Protein AF-A0A961IVS8-F1 (afdb_monomer_lite)

pLDDT: mean 95.51, std 7.59, range [42.88, 98.81]

Sequence (168 aa):
MPKTAAEDFNTRLFEMRLDRSRADLFGMLQRLYGHRSDYEKFTENLIRTLRGSWNDRPDTLKWRDMERDLEPDWFQRPDMNGYVFYIDRFAGTLDKVPDKLDYLEELGITYVHFMPCLKPRPGDSDGGYSVMDYTEVNPALGTMADLEAATQACHERGISVCIDLVLN

Secondary structure (DSSP, 8-state):
-PPPHHHHHHHHHHHHHHHHHHHHHHHHHHHHHTTSTTHHHHHHHHHHHHHHHHHHS-HHHHHHHHHHHH-TTGGGSTT--EEEE-HHHHTSSGGGSGGGHHHHHHTT--EEEEPP-EEEPSS--TTTTSEEEEEEE-TTT--HHHHHHHHHHHHHTTPEEEE-----

Structure (mmCIF, N/CA/C/O backbone):
data_AF-A0A961IVS8-F1
#
_entry.id   AF-A0A961IVS8-F1
#
loop_
_atom_site.group_PDB
_atom_site.id
_atom_site.type_symbol
_atom_site.label_atom_id
_atom_site.label_alt_id
_atom_site.label_comp_id
_atom_site.label_asym_id
_atom_site.label_entity_id
_atom_site.label_seq_id
_atom_site.pdbx_PDB_ins_code
_atom_site.Cartn_x
_atom_site.Cartn_y
_atom_site.Cartn_z
_atom_site.occupancy
_atom_site.B_iso_or_equiv
_atom_site.auth_seq_id
_atom_site.auth_comp_id
_atom_site.auth_asym_id
_atom_site.auth_atom_id
_atom_site.pdbx_PDB_model_num
ATOM 1 N N . MET A 1 1 ? 32.472 -11.258 2.350 1.00 42.88 1 MET A N 1
ATOM 2 C CA . MET A 1 1 ? 31.874 -11.889 3.547 1.00 42.88 1 MET A CA 1
ATOM 3 C C . MET A 1 1 ? 30.981 -13.028 3.072 1.00 42.88 1 MET A C 1
ATOM 5 O O . MET A 1 1 ? 30.355 -12.840 2.032 1.00 42.88 1 MET A O 1
ATOM 9 N N . PRO A 1 2 ? 30.971 -14.203 3.721 1.00 51.69 2 PRO A N 1
ATOM 10 C CA . PRO A 1 2 ? 30.034 -15.269 3.364 1.00 51.69 2 PRO A CA 1
ATOM 11 C C . PRO A 1 2 ? 28.598 -14.790 3.624 1.00 51.69 2 PRO A C 1
ATOM 13 O O . PRO A 1 2 ? 28.334 -14.238 4.690 1.00 51.69 2 PRO A O 1
ATOM 16 N N . LYS A 1 3 ? 27.700 -14.957 2.644 1.00 56.12 3 LYS A N 1
ATOM 17 C CA . LYS A 1 3 ? 26.266 -14.684 2.825 1.00 56.12 3 LYS A CA 1
ATOM 18 C C . LYS A 1 3 ? 25.706 -15.620 3.894 1.00 56.12 3 LYS A C 1
ATOM 20 O O . LYS A 1 3 ? 26.093 -16.788 3.956 1.00 56.12 3 LYS A O 1
ATOM 25 N N . THR A 1 4 ? 24.808 -15.115 4.727 1.00 72.50 4 THR A N 1
ATOM 26 C CA . THR A 1 4 ? 24.096 -15.945 5.705 1.00 72.50 4 THR A CA 1
ATOM 27 C C . THR A 1 4 ? 23.142 -16.911 4.988 1.00 72.50 4 THR A C 1
ATOM 29 O O . THR A 1 4 ? 22.681 -16.639 3.879 1.00 72.50 4 THR A O 1
ATOM 32 N N . ALA A 1 5 ? 22.808 -18.046 5.611 1.00 72.19 5 ALA A N 1
ATOM 33 C CA . ALA A 1 5 ? 21.880 -19.022 5.022 1.00 72.19 5 ALA A CA 1
ATOM 34 C C . ALA A 1 5 ? 20.481 -18.428 4.735 1.00 72.19 5 ALA A C 1
ATOM 36 O O . ALA A 1 5 ? 19.822 -18.821 3.775 1.00 72.19 5 ALA A O 1
ATOM 37 N N . ALA A 1 6 ? 20.047 -17.447 5.535 1.00 69.06 6 ALA A N 1
ATOM 38 C CA . ALA A 1 6 ? 18.787 -16.731 5.331 1.00 69.06 6 ALA A CA 1
ATOM 39 C C . ALA A 1 6 ? 18.834 -15.785 4.114 1.00 69.06 6 ALA A C 1
ATOM 41 O O . ALA A 1 6 ? 17.886 -15.742 3.329 1.00 69.06 6 ALA A O 1
ATOM 42 N N . GLU A 1 7 ? 19.945 -15.067 3.907 1.00 71.00 7 GLU A N 1
ATOM 43 C CA . GLU A 1 7 ? 20.152 -14.236 2.709 1.00 71.00 7 GLU A CA 1
ATOM 44 C C . GLU A 1 7 ? 20.176 -15.077 1.427 1.00 71.00 7 GLU A C 1
ATOM 46 O O . GLU A 1 7 ? 19.679 -14.641 0.384 1.00 71.00 7 GLU A O 1
ATOM 51 N N . ASP A 1 8 ? 20.730 -16.289 1.500 1.00 84.50 8 ASP A N 1
ATOM 52 C CA . ASP A 1 8 ? 20.752 -17.229 0.379 1.00 84.50 8 ASP A CA 1
ATOM 53 C C . ASP A 1 8 ? 19.340 -17.723 0.025 1.00 84.50 8 ASP A C 1
ATOM 55 O O . ASP A 1 8 ? 18.936 -17.669 -1.139 1.00 84.50 8 ASP A O 1
ATOM 59 N N . PHE A 1 9 ? 18.533 -18.088 1.030 1.00 88.88 9 PHE A N 1
ATOM 60 C CA . PHE A 1 9 ? 17.134 -18.475 0.825 1.00 88.88 9 PHE A CA 1
ATOM 61 C C . PHE A 1 9 ? 16.298 -17.347 0.205 1.00 88.88 9 PHE A C 1
ATOM 63 O O . PHE A 1 9 ? 15.638 -17.563 -0.811 1.00 88.88 9 PHE A O 1
ATOM 70 N N . ASN A 1 10 ? 16.358 -16.134 0.767 1.00 91.06 10 ASN A N 1
ATOM 71 C CA . ASN A 1 10 ? 15.597 -14.986 0.263 1.00 91.06 10 ASN A CA 1
A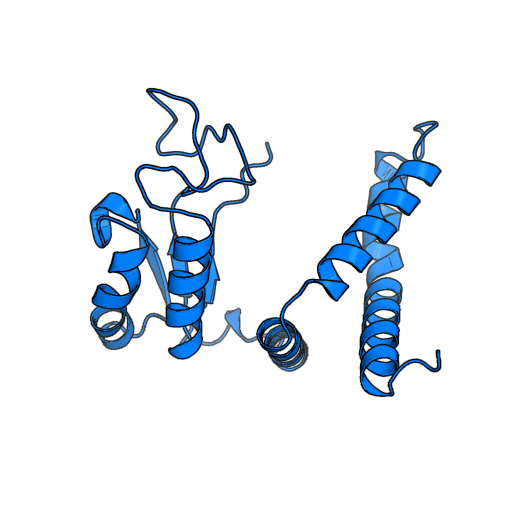TOM 72 C C . ASN A 1 10 ? 15.991 -14.605 -1.169 1.00 91.06 10 ASN A C 1
ATOM 74 O O . ASN A 1 10 ? 15.122 -14.273 -1.978 1.00 91.06 10 ASN A O 1
ATOM 78 N N . THR A 1 11 ? 17.286 -14.678 -1.497 1.00 94.56 11 THR A N 1
ATOM 79 C CA . THR A 1 11 ? 17.764 -14.463 -2.871 1.00 94.56 11 THR A CA 1
ATOM 80 C C . THR A 1 11 ? 17.194 -15.529 -3.803 1.00 94.56 11 THR A C 1
ATOM 82 O O . THR A 1 11 ? 16.654 -15.206 -4.859 1.00 94.56 11 THR A O 1
ATOM 85 N N . ARG A 1 12 ? 17.281 -16.803 -3.410 1.00 95.81 12 ARG A N 1
ATOM 86 C CA . ARG A 1 12 ? 16.798 -17.925 -4.216 1.00 95.81 12 ARG A CA 1
ATOM 87 C C . ARG A 1 12 ? 15.288 -17.869 -4.445 1.00 95.81 12 ARG A C 1
ATOM 89 O O . ARG A 1 12 ? 14.846 -18.125 -5.561 1.00 95.81 12 ARG A O 1
ATOM 96 N N . LEU A 1 13 ? 14.507 -17.506 -3.427 1.00 95.62 13 LEU A N 1
ATOM 97 C CA . LEU A 1 13 ? 13.054 -17.369 -3.538 1.00 95.62 13 LEU A CA 1
ATOM 98 C C . LEU A 1 13 ? 12.664 -16.277 -4.545 1.00 95.62 13 LEU A C 1
ATOM 100 O O . LEU A 1 13 ? 11.770 -16.496 -5.364 1.00 95.62 13 LEU A O 1
ATOM 104 N N . PHE A 1 14 ? 13.363 -15.136 -4.536 1.00 97.12 14 PHE A N 1
ATOM 105 C CA . PHE A 1 14 ? 13.158 -14.083 -5.534 1.00 97.12 14 PHE A CA 1
ATOM 106 C C . PHE A 1 14 ? 13.403 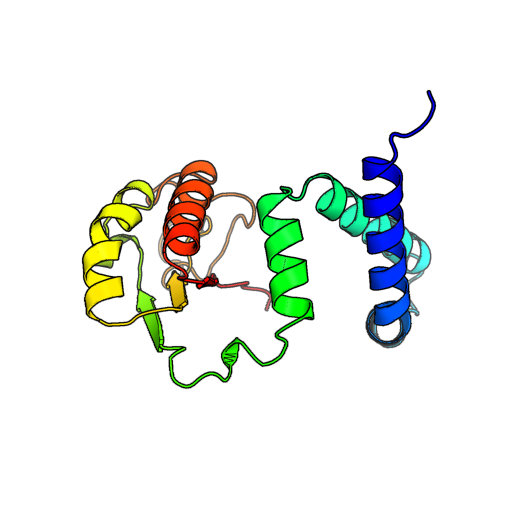-14.589 -6.958 1.00 97.12 14 PHE A C 1
ATOM 108 O O . PHE A 1 14 ? 12.548 -14.396 -7.819 1.00 97.12 14 PHE A O 1
ATOM 115 N N . GLU A 1 15 ? 14.532 -15.263 -7.206 1.00 97.50 15 GLU A N 1
ATOM 116 C CA . GLU A 1 15 ? 14.844 -15.784 -8.546 1.00 97.50 15 GLU A CA 1
ATOM 117 C C . GLU A 1 15 ? 13.803 -16.807 -9.009 1.00 97.50 15 GLU A C 1
ATOM 119 O O . GLU A 1 15 ? 13.329 -16.735 -10.138 1.00 97.50 15 GLU A O 1
ATOM 124 N N . MET A 1 16 ? 13.370 -17.709 -8.120 1.00 97.19 16 MET A N 1
ATOM 125 C CA . MET A 1 16 ? 12.324 -18.688 -8.432 1.00 97.19 16 MET A CA 1
ATOM 126 C C . MET A 1 16 ? 11.003 -18.015 -8.835 1.00 97.19 16 MET A C 1
ATOM 128 O O . MET A 1 16 ? 10.376 -18.428 -9.813 1.00 97.19 16 MET A O 1
ATOM 132 N N . ARG A 1 17 ? 10.583 -16.967 -8.111 1.00 97.06 17 ARG A N 1
ATOM 133 C CA . ARG A 1 17 ? 9.372 -16.194 -8.438 1.00 97.06 17 ARG A CA 1
ATOM 134 C C . ARG A 1 17 ? 9.533 -15.412 -9.744 1.00 97.06 17 ARG A C 1
ATOM 136 O O . ARG A 1 17 ? 8.619 -15.413 -10.568 1.00 97.06 17 ARG A O 1
ATOM 143 N N . LEU A 1 18 ? 10.690 -14.785 -9.965 1.00 97.31 18 LEU A N 1
ATOM 144 C CA . LEU A 1 18 ? 10.982 -14.054 -11.198 1.00 97.31 18 LEU A CA 1
ATOM 145 C C . LEU A 1 18 ? 10.942 -14.982 -12.415 1.00 97.31 18 LEU A C 1
ATOM 147 O O . LEU A 1 18 ? 10.315 -14.644 -13.416 1.00 97.31 18 LEU A O 1
ATOM 151 N N . ASP A 1 19 ? 11.563 -16.156 -12.324 1.00 97.38 19 ASP A N 1
ATOM 152 C CA . ASP A 1 19 ? 11.582 -17.128 -13.414 1.00 97.38 19 ASP A CA 1
ATOM 153 C C . ASP A 1 19 ? 10.190 -17.695 -13.702 1.00 97.38 19 ASP A C 1
ATOM 155 O O . ASP A 1 19 ? 9.806 -17.797 -14.870 1.00 97.38 19 ASP A O 1
ATOM 159 N N . ARG A 1 20 ? 9.387 -17.971 -12.664 1.00 96.69 20 ARG A N 1
ATOM 160 C CA . ARG A 1 20 ? 7.992 -18.416 -12.817 1.00 96.69 20 ARG A CA 1
ATOM 161 C C . ARG A 1 20 ? 7.122 -17.408 -13.575 1.00 96.69 20 ARG A C 1
ATOM 163 O O . ARG A 1 20 ? 6.250 -17.835 -14.334 1.00 96.69 20 ARG A O 1
ATOM 170 N N . SER A 1 21 ? 7.346 -16.113 -13.365 1.00 96.38 21 SER A N 1
ATOM 171 C CA . SER A 1 21 ? 6.539 -15.020 -13.935 1.00 96.38 21 SER A CA 1
ATOM 172 C C . SER A 1 21 ? 7.159 -14.384 -15.185 1.00 96.38 21 SER A C 1
ATOM 174 O O . SER A 1 21 ? 6.581 -13.472 -15.777 1.00 96.38 21 SER A O 1
ATOM 176 N N . ARG A 1 22 ? 8.345 -14.844 -15.607 1.00 95.81 22 ARG A N 1
ATOM 177 C CA . ARG A 1 22 ? 9.151 -14.216 -16.665 1.00 95.81 22 ARG A CA 1
ATOM 178 C C . ARG A 1 22 ? 8.414 -14.125 -17.997 1.00 95.81 22 ARG A C 1
ATOM 180 O O . ARG A 1 22 ? 8.448 -13.075 -18.635 1.00 95.81 22 ARG A O 1
ATOM 187 N N . ALA A 1 23 ? 7.784 -15.222 -18.417 1.00 95.00 23 ALA A N 1
ATOM 188 C CA . ALA A 1 23 ? 7.089 -15.297 -19.700 1.00 95.00 23 ALA A CA 1
ATOM 189 C C . ALA A 1 23 ? 5.907 -14.320 -19.759 1.00 95.00 23 ALA A C 1
ATOM 191 O O . ALA A 1 23 ? 5.739 -13.629 -20.763 1.00 95.00 23 ALA A O 1
ATOM 192 N N . ASP A 1 24 ? 5.155 -14.211 -18.663 1.00 96.12 24 ASP A N 1
ATOM 193 C CA . ASP A 1 24 ? 4.007 -13.314 -18.567 1.00 96.12 24 ASP A CA 1
ATOM 194 C C . ASP A 1 24 ? 4.470 -11.851 -18.559 1.00 96.12 24 ASP A C 1
ATOM 196 O O . ASP A 1 24 ? 4.057 -11.057 -19.406 1.00 96.12 24 ASP A O 1
ATOM 200 N N . LEU A 1 25 ? 5.402 -11.502 -17.666 1.00 96.25 25 LEU A N 1
ATOM 201 C CA . LEU A 1 25 ? 5.874 -10.127 -17.508 1.00 96.25 25 LEU A CA 1
ATOM 202 C C . LEU A 1 25 ? 6.596 -9.614 -18.763 1.00 96.25 25 LEU A C 1
ATOM 204 O O . LEU A 1 25 ? 6.193 -8.615 -19.361 1.00 96.25 25 LEU A O 1
ATOM 208 N N 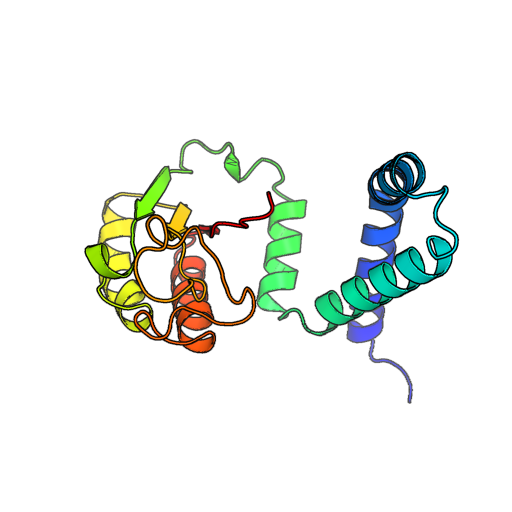. PHE A 1 26 ? 7.669 -10.286 -19.186 1.00 96.94 26 PHE A N 1
ATOM 209 C CA . PHE A 1 26 ? 8.500 -9.787 -20.284 1.00 96.94 26 PHE A CA 1
ATOM 210 C C . PHE A 1 26 ? 7.896 -10.068 -21.656 1.00 96.94 26 PHE A C 1
ATOM 212 O O . PHE A 1 26 ? 8.161 -9.309 -22.584 1.00 96.94 26 PHE A O 1
ATOM 219 N N . GLY A 1 27 ? 7.048 -11.091 -21.800 1.00 96.94 27 GLY A N 1
ATOM 220 C CA . GLY A 1 27 ? 6.314 -11.324 -23.043 1.00 96.94 27 GLY A CA 1
ATOM 221 C C . GLY A 1 27 ? 5.379 -10.159 -23.376 1.00 96.94 27 GLY A C 1
ATOM 222 O O . GLY A 1 27 ? 5.381 -9.661 -24.506 1.00 96.94 27 GLY A O 1
ATOM 223 N N . MET A 1 28 ? 4.630 -9.666 -22.383 1.00 96.56 28 MET A N 1
ATOM 224 C CA . MET A 1 28 ? 3.750 -8.504 -22.550 1.00 96.56 28 MET A CA 1
ATOM 225 C C . MET A 1 28 ? 4.540 -7.211 -22.786 1.00 96.56 28 MET A C 1
ATOM 227 O O . MET A 1 28 ? 4.232 -6.463 -23.718 1.00 96.56 28 MET A O 1
ATOM 231 N N . LEU A 1 29 ? 5.596 -6.968 -22.001 1.00 97.75 29 LEU A N 1
ATOM 232 C CA . LEU A 1 29 ? 6.441 -5.780 -22.159 1.00 97.75 29 LEU A CA 1
ATOM 233 C C . LEU A 1 29 ? 7.149 -5.747 -23.518 1.00 97.75 29 LEU A C 1
ATOM 235 O O . LEU A 1 29 ? 7.163 -4.700 -24.160 1.00 97.75 29 LEU A O 1
ATOM 239 N N . GLN A 1 30 ? 7.666 -6.880 -24.000 1.00 97.75 30 GLN A N 1
ATOM 240 C CA . GLN A 1 30 ? 8.305 -6.978 -25.314 1.00 97.75 30 GLN A CA 1
ATOM 241 C C . GLN A 1 30 ? 7.316 -6.632 -26.425 1.00 97.75 30 GLN A C 1
ATOM 243 O O . GLN A 1 30 ? 7.653 -5.895 -27.351 1.00 97.75 30 GLN A O 1
ATOM 248 N N . ARG A 1 31 ? 6.085 -7.145 -26.336 1.00 97.69 31 ARG A N 1
ATOM 249 C CA . ARG A 1 31 ? 5.045 -6.885 -27.335 1.00 97.69 31 ARG A CA 1
ATOM 250 C C . ARG A 1 31 ? 4.690 -5.401 -27.429 1.00 97.69 31 ARG A C 1
ATOM 252 O O . ARG A 1 31 ? 4.472 -4.907 -28.531 1.00 97.69 31 ARG A O 1
ATOM 259 N N . LEU A 1 32 ? 4.614 -4.707 -26.296 1.00 97.75 32 LEU A N 1
ATOM 260 C CA . LEU A 1 32 ? 4.234 -3.293 -26.246 1.00 97.75 32 LEU A CA 1
ATOM 261 C C . LEU A 1 32 ? 5.411 -2.358 -26.541 1.00 97.75 32 LEU A C 1
ATOM 263 O O . LEU A 1 32 ? 5.263 -1.387 -27.278 1.00 97.75 32 LEU A O 1
ATOM 267 N N . TYR A 1 33 ? 6.585 -2.655 -25.989 1.00 98.00 33 TYR A N 1
ATOM 268 C CA . TYR A 1 33 ? 7.695 -1.708 -25.880 1.00 98.00 33 TYR A CA 1
ATOM 269 C C . TYR A 1 33 ? 9.006 -2.198 -26.489 1.00 98.00 33 TYR A C 1
ATOM 271 O O . TYR A 1 33 ? 9.965 -1.435 -26.527 1.00 98.00 33 TYR A O 1
ATOM 279 N N . GLY A 1 34 ? 9.062 -3.424 -27.009 1.00 97.31 34 GLY A N 1
ATOM 280 C CA . GLY A 1 34 ? 10.293 -4.023 -27.535 1.00 97.31 34 GLY A CA 1
ATOM 281 C C . GLY A 1 34 ? 10.902 -3.302 -28.740 1.00 97.31 34 GLY A C 1
ATOM 282 O O . GLY A 1 34 ? 12.051 -3.545 -29.084 1.00 97.31 34 GLY A O 1
ATOM 283 N N . HIS A 1 35 ? 10.147 -2.407 -29.380 1.00 97.75 35 HIS A N 1
ATOM 284 C CA . HIS A 1 35 ? 10.634 -1.550 -30.462 1.00 97.75 35 HIS A CA 1
ATOM 285 C C . HIS A 1 35 ? 11.419 -0.326 -29.957 1.00 97.75 35 HIS A C 1
ATOM 287 O O . HIS A 1 35 ? 12.055 0.362 -30.755 1.00 97.75 35 HIS A O 1
ATOM 293 N N . ARG A 1 36 ? 11.351 -0.009 -28.657 1.00 98.00 36 ARG A N 1
ATOM 294 C CA . ARG A 1 36 ? 12.071 1.125 -28.078 1.00 98.00 36 ARG A CA 1
ATOM 295 C C . ARG A 1 36 ? 13.562 0.818 -27.997 1.00 98.00 36 ARG A C 1
ATOM 297 O O . ARG A 1 36 ? 13.961 -0.251 -27.547 1.00 98.00 36 ARG A O 1
ATOM 304 N N . SER A 1 37 ? 14.389 1.799 -28.345 1.00 97.88 37 SER A N 1
ATOM 305 C CA . SER A 1 37 ? 15.851 1.678 -28.280 1.00 97.88 37 SER A CA 1
ATOM 306 C C . SER A 1 37 ? 16.394 1.496 -26.859 1.00 97.88 37 SER A C 1
ATOM 308 O O . SER A 1 37 ? 17.500 0.997 -26.691 1.00 97.88 37 SER A O 1
ATOM 310 N N . ASP A 1 38 ? 15.632 1.886 -25.835 1.00 97.88 38 ASP A N 1
ATOM 311 C CA . ASP A 1 38 ? 15.997 1.755 -24.425 1.00 97.88 38 ASP A CA 1
ATOM 312 C C . ASP A 1 38 ? 15.367 0.535 -23.736 1.00 97.88 38 ASP A C 1
ATOM 314 O O . ASP A 1 38 ? 15.496 0.399 -22.519 1.00 97.88 38 ASP A O 1
ATOM 318 N N . TYR A 1 39 ? 14.699 -0.354 -24.483 1.00 98.12 39 TYR A N 1
ATOM 319 C CA . TYR A 1 39 ? 13.950 -1.477 -23.916 1.00 98.12 39 TYR A CA 1
ATOM 320 C C . TYR A 1 39 ? 14.814 -2.395 -23.038 1.00 98.12 39 TYR A C 1
ATOM 322 O O . TYR A 1 39 ? 14.420 -2.717 -21.918 1.00 98.12 39 TYR A O 1
ATOM 330 N N . GLU A 1 40 ? 16.019 -2.757 -23.486 1.00 97.56 40 GLU A N 1
ATOM 331 C CA . GLU A 1 40 ? 16.937 -3.594 -22.698 1.00 97.56 40 GLU A CA 1
ATOM 332 C C . GLU A 1 40 ? 17.266 -2.934 -21.351 1.00 97.56 40 GLU A C 1
ATOM 334 O O . GLU A 1 40 ? 17.011 -3.505 -20.289 1.00 97.56 40 GLU A O 1
ATOM 339 N N . LYS A 1 41 ? 17.699 -1.668 -21.378 1.00 98.25 41 LYS A N 1
ATOM 340 C CA . LYS A 1 41 ? 17.994 -0.885 -20.168 1.00 98.25 41 LYS A CA 1
ATOM 341 C C . LYS A 1 41 ? 16.770 -0.732 -19.260 1.00 98.25 41 LYS A C 1
ATOM 343 O O . LYS A 1 41 ? 16.898 -0.754 -18.035 1.00 98.25 41 LYS A O 1
ATOM 348 N N . PHE A 1 42 ? 15.579 -0.573 -19.836 1.00 98.00 42 PHE A N 1
ATOM 349 C CA . PHE A 1 42 ? 14.324 -0.542 -19.089 1.00 98.00 42 PHE A CA 1
ATOM 350 C C . PHE A 1 42 ? 14.086 -1.862 -18.343 1.00 98.00 42 PHE A C 1
ATOM 352 O O . PHE A 1 42 ? 13.812 -1.829 -17.143 1.00 98.00 42 PHE A O 1
ATOM 359 N N . THR A 1 43 ? 14.260 -3.014 -19.000 1.00 97.75 43 THR A N 1
ATOM 360 C CA . THR A 1 43 ? 14.097 -4.325 -18.347 1.00 97.75 43 THR A CA 1
ATOM 361 C C . THR A 1 43 ? 15.125 -4.567 -17.240 1.00 97.75 43 THR A C 1
ATOM 363 O O . THR A 1 43 ? 14.768 -5.068 -16.174 1.00 97.75 43 THR A O 1
ATOM 366 N N . GLU A 1 44 ? 16.376 -4.139 -17.431 1.00 97.88 44 GLU A N 1
ATOM 367 C CA . GLU A 1 44 ? 17.414 -4.208 -16.397 1.00 97.88 44 GLU A CA 1
ATOM 368 C C . GLU A 1 44 ? 17.060 -3.358 -15.173 1.00 97.88 44 GLU A C 1
ATOM 370 O O . GLU A 1 44 ? 17.183 -3.811 -14.032 1.00 97.88 44 GLU A O 1
ATOM 375 N N . ASN A 1 45 ? 16.599 -2.125 -15.402 1.00 98.31 45 ASN A N 1
ATOM 376 C CA . ASN A 1 45 ? 16.167 -1.234 -14.331 1.00 98.31 45 ASN A CA 1
ATOM 377 C C . ASN A 1 45 ? 14.952 -1.801 -13.594 1.00 98.31 45 ASN A C 1
ATOM 379 O O . ASN A 1 45 ? 14.926 -1.757 -12.368 1.00 98.31 45 ASN A O 1
ATOM 383 N N . LEU A 1 46 ? 13.990 -2.385 -14.314 1.00 98.12 46 LEU A N 1
ATOM 384 C CA . LEU A 1 46 ? 12.829 -3.034 -13.712 1.00 98.12 46 LEU A CA 1
ATOM 385 C C . LEU A 1 46 ? 13.253 -4.181 -12.785 1.00 98.12 46 LEU A C 1
ATOM 387 O O . LEU A 1 46 ? 12.838 -4.213 -11.630 1.00 98.12 46 LEU A O 1
ATOM 391 N N . ILE A 1 47 ? 14.129 -5.081 -13.244 1.00 97.88 47 ILE A N 1
ATOM 392 C CA . ILE A 1 47 ? 14.640 -6.186 -12.413 1.00 97.88 47 ILE A CA 1
ATOM 393 C C . ILE A 1 47 ? 15.388 -5.646 -11.189 1.00 97.88 47 ILE A C 1
ATOM 395 O O . ILE A 1 47 ? 15.224 -6.174 -10.087 1.00 97.88 47 ILE A O 1
ATOM 399 N N . ARG A 1 48 ? 16.193 -4.588 -11.359 1.00 98.31 48 ARG A N 1
ATOM 400 C CA . ARG A 1 48 ? 16.904 -3.939 -10.249 1.00 98.31 48 ARG A CA 1
ATOM 401 C C . ARG A 1 48 ? 15.929 -3.386 -9.209 1.00 98.31 48 ARG A C 1
ATOM 403 O O . ARG A 1 48 ? 16.127 -3.640 -8.025 1.00 98.31 48 ARG A O 1
ATOM 410 N N . THR A 1 49 ? 14.879 -2.691 -9.642 1.00 98.19 49 THR A N 1
ATOM 411 C CA . THR A 1 49 ? 13.844 -2.137 -8.757 1.00 98.19 49 THR A CA 1
ATOM 412 C C . THR A 1 49 ? 13.068 -3.238 -8.038 1.00 98.19 49 THR A C 1
ATOM 414 O O . THR A 1 49 ? 12.916 -3.167 -6.822 1.00 98.19 49 THR A O 1
ATOM 417 N N . LEU A 1 50 ? 12.644 -4.293 -8.746 1.00 97.88 50 LEU A N 1
ATOM 418 C CA . LEU A 1 50 ? 11.948 -5.437 -8.142 1.00 97.88 50 LEU A CA 1
ATOM 419 C C . LEU A 1 50 ? 12.805 -6.120 -7.070 1.00 97.88 50 LEU A C 1
ATOM 421 O O . LEU A 1 50 ? 12.313 -6.444 -5.992 1.00 97.88 50 LEU A O 1
ATOM 425 N N . ARG A 1 51 ? 14.102 -6.305 -7.343 1.00 97.31 51 ARG A N 1
ATOM 426 C CA . ARG A 1 51 ? 15.040 -6.910 -6.390 1.00 97.31 51 ARG A CA 1
ATOM 427 C C . ARG A 1 51 ? 15.286 -6.016 -5.177 1.00 97.31 51 ARG A C 1
ATOM 429 O O . ARG A 1 51 ? 15.321 -6.525 -4.064 1.00 97.31 51 ARG A O 1
ATOM 436 N N . GLY A 1 52 ? 15.444 -4.707 -5.388 1.00 97.00 52 GLY A N 1
ATOM 437 C CA . GLY A 1 52 ? 15.550 -3.730 -4.302 1.00 97.00 52 GLY A CA 1
ATOM 438 C C . GLY A 1 52 ? 14.322 -3.777 -3.395 1.00 97.00 52 GLY A C 1
ATOM 439 O O . GLY A 1 52 ? 14.450 -4.034 -2.206 1.00 97.00 52 GLY A O 1
ATOM 440 N N . SER A 1 53 ? 13.127 -3.687 -3.986 1.00 97.31 53 SER A N 1
ATOM 441 C CA . SER A 1 53 ? 11.861 -3.758 -3.250 1.00 97.31 53 SER A CA 1
ATOM 442 C C . SER A 1 53 ? 11.683 -5.077 -2.485 1.00 97.31 53 SER A C 1
ATOM 444 O O . SER A 1 53 ? 11.215 -5.064 -1.351 1.00 97.31 53 SER A O 1
ATOM 446 N N . TRP A 1 54 ? 12.097 -6.217 -3.051 1.00 97.38 54 TRP A N 1
ATOM 447 C CA . TRP A 1 54 ? 12.075 -7.501 -2.339 1.00 97.38 54 TRP A CA 1
ATOM 448 C C . TRP A 1 54 ? 13.032 -7.541 -1.140 1.00 97.38 54 TRP A C 1
ATOM 450 O O . TRP A 1 54 ? 12.690 -8.092 -0.092 1.00 97.38 54 TRP A O 1
ATOM 460 N N . ASN A 1 55 ? 14.227 -6.966 -1.283 1.00 95.50 55 ASN A N 1
ATOM 461 C CA . ASN A 1 55 ? 15.196 -6.903 -0.192 1.00 95.50 55 ASN A CA 1
ATOM 462 C C . ASN A 1 55 ? 14.673 -6.035 0.958 1.00 95.50 55 ASN A C 1
ATOM 464 O O . ASN A 1 55 ? 14.757 -6.464 2.107 1.00 95.50 55 ASN A O 1
ATOM 468 N N . ASP A 1 56 ? 14.071 -4.890 0.632 1.00 95.88 56 ASP A N 1
ATOM 469 C CA . ASP A 1 56 ? 13.531 -3.934 1.605 1.00 95.88 56 ASP A CA 1
ATOM 470 C C . ASP A 1 56 ? 12.199 -4.397 2.223 1.00 95.88 56 ASP A C 1
ATOM 472 O O . ASP A 1 56 ? 11.779 -3.886 3.260 1.00 95.88 56 ASP A O 1
ATOM 476 N N . ARG A 1 57 ? 11.522 -5.384 1.615 1.00 97.19 57 ARG A N 1
ATOM 477 C CA . ARG A 1 57 ? 10.244 -5.912 2.109 1.00 97.19 57 ARG A CA 1
ATOM 478 C C . ARG A 1 57 ? 10.415 -6.548 3.503 1.00 97.19 57 ARG A C 1
ATOM 480 O O . ARG A 1 57 ? 11.201 -7.495 3.631 1.00 97.19 57 ARG A O 1
ATOM 487 N N . PRO A 1 58 ? 9.638 -6.113 4.516 1.00 95.81 58 PRO A N 1
ATOM 488 C CA . PRO A 1 58 ? 9.662 -6.699 5.855 1.00 95.81 58 PRO A CA 1
ATOM 489 C C . PRO A 1 58 ? 9.363 -8.201 5.862 1.00 95.81 58 PRO A C 1
ATOM 491 O O . PRO A 1 58 ? 8.521 -8.678 5.097 1.00 95.81 58 PRO A O 1
ATOM 494 N N . ASP A 1 59 ? 9.999 -8.940 6.773 1.00 94.94 59 ASP A N 1
ATOM 495 C CA . ASP A 1 59 ? 9.830 -10.395 6.885 1.00 94.94 59 ASP A CA 1
ATOM 496 C C . ASP A 1 59 ? 8.377 -10.801 7.170 1.00 94.94 59 ASP A C 1
ATOM 498 O O . ASP A 1 59 ? 7.904 -11.797 6.631 1.00 94.94 59 ASP A O 1
ATOM 502 N N . THR A 1 60 ? 7.632 -10.003 7.941 1.00 95.19 60 THR A N 1
ATOM 503 C CA . THR A 1 60 ? 6.195 -10.223 8.193 1.00 95.19 60 THR A CA 1
ATOM 504 C C . THR A 1 60 ? 5.381 -10.242 6.899 1.00 95.19 60 THR A C 1
ATOM 506 O O . THR A 1 60 ? 4.499 -11.081 6.723 1.00 95.19 60 THR A O 1
ATOM 509 N N . LEU A 1 61 ? 5.709 -9.366 5.947 1.00 96.88 61 LEU A N 1
ATOM 510 C CA . LEU A 1 61 ? 5.045 -9.326 4.649 1.00 96.88 61 LEU A CA 1
ATOM 511 C C . LEU A 1 61 ? 5.538 -10.432 3.709 1.00 96.88 61 LEU A C 1
ATOM 513 O O . LEU A 1 61 ? 4.745 -10.934 2.918 1.00 96.88 61 LEU A O 1
ATOM 517 N N . LYS A 1 62 ? 6.804 -10.859 3.814 1.00 96.50 62 LYS A N 1
ATOM 518 C CA . LYS A 1 62 ? 7.307 -12.041 3.088 1.00 96.50 62 LYS A CA 1
ATOM 519 C C . LYS A 1 62 ? 6.607 -13.323 3.546 1.00 96.50 62 LYS A C 1
ATOM 521 O O . LYS A 1 62 ? 6.257 -14.148 2.706 1.00 96.50 62 LYS A O 1
ATOM 526 N N . TRP A 1 63 ? 6.353 -13.472 4.847 1.00 95.19 63 TRP A N 1
ATOM 527 C CA . TRP A 1 63 ? 5.557 -14.581 5.383 1.00 95.19 63 TRP A CA 1
ATOM 528 C C . TRP A 1 63 ? 4.126 -14.554 4.865 1.00 95.19 63 TRP A C 1
ATOM 530 O O . TRP A 1 63 ? 3.643 -15.567 4.365 1.00 95.19 63 TRP A O 1
ATOM 540 N N . ARG A 1 64 ? 3.487 -13.383 4.872 1.00 96.44 64 ARG A N 1
ATOM 541 C CA . ARG A 1 64 ? 2.154 -13.228 4.287 1.00 96.44 64 ARG A CA 1
ATOM 542 C C . ARG A 1 64 ? 2.127 -13.565 2.792 1.00 96.44 64 ARG A C 1
ATOM 544 O O . ARG A 1 64 ? 1.158 -14.158 2.330 1.00 96.44 64 ARG A O 1
ATOM 551 N N . ASP A 1 65 ? 3.180 -13.250 2.032 1.00 97.19 65 ASP A N 1
ATOM 552 C CA . ASP A 1 65 ? 3.275 -13.691 0.632 1.00 97.19 65 ASP A CA 1
ATOM 553 C C . ASP A 1 65 ? 3.239 -15.224 0.529 1.00 97.19 65 ASP A C 1
ATOM 555 O O . ASP A 1 65 ? 2.566 -15.763 -0.342 1.00 97.19 65 ASP A O 1
ATOM 559 N N . MET A 1 66 ? 3.946 -15.935 1.417 1.00 96.50 66 MET A N 1
ATOM 560 C CA . MET A 1 66 ? 3.944 -17.403 1.442 1.00 96.50 66 MET A CA 1
ATOM 561 C C . MET A 1 66 ? 2.576 -17.974 1.825 1.00 96.50 66 MET A C 1
ATOM 563 O O . MET A 1 66 ? 2.138 -18.948 1.220 1.00 96.50 66 MET A O 1
ATOM 567 N N . GLU A 1 67 ? 1.883 -17.366 2.789 1.00 96.31 67 GLU A N 1
ATOM 568 C CA . GLU A 1 67 ? 0.513 -17.754 3.149 1.00 96.31 67 GLU A CA 1
ATOM 569 C C . GLU A 1 67 ? -0.428 -17.640 1.945 1.00 96.31 67 GLU A C 1
ATOM 571 O O . GLU A 1 67 ? -1.193 -18.560 1.668 1.00 96.31 67 GLU A O 1
ATOM 576 N N . ARG A 1 68 ? -0.343 -16.543 1.180 1.00 96.81 68 ARG A N 1
ATOM 577 C CA . ARG A 1 68 ? -1.194 -16.343 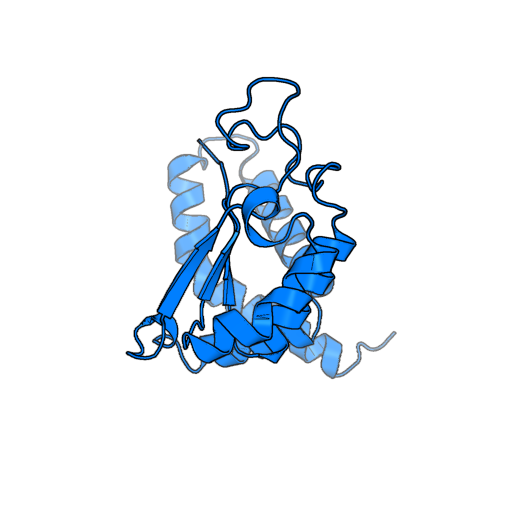-0.005 1.00 96.81 68 ARG A CA 1
ATOM 578 C C . ARG A 1 68 ? -0.800 -17.216 -1.194 1.00 96.81 68 ARG A C 1
ATOM 580 O O . ARG A 1 68 ? -1.684 -17.607 -1.949 1.00 96.81 68 ARG A O 1
ATOM 587 N N . ASP A 1 69 ? 0.477 -17.565 -1.335 1.00 95.81 69 ASP A N 1
ATOM 588 C CA . ASP A 1 69 ? 0.922 -18.561 -2.319 1.00 95.81 69 ASP A CA 1
ATOM 589 C C . ASP A 1 69 ? 0.349 -19.959 -2.005 1.00 95.81 69 ASP A C 1
ATOM 591 O O . ASP A 1 69 ? 0.016 -20.711 -2.923 1.00 95.81 69 ASP A O 1
ATOM 595 N N . LEU A 1 70 ? 0.234 -20.315 -0.718 1.00 97.44 70 LEU A N 1
ATOM 596 C CA . LEU A 1 70 ? -0.316 -21.598 -0.260 1.00 97.44 70 LEU A CA 1
ATOM 597 C C . LEU A 1 70 ? -1.850 -21.634 -0.264 1.00 97.44 70 LEU A C 1
ATOM 599 O O . LEU A 1 70 ? -2.432 -22.708 -0.408 1.00 97.44 70 LEU A O 1
ATOM 603 N N . GLU A 1 71 ? -2.493 -20.475 -0.143 1.00 96.81 71 GLU A N 1
ATOM 604 C CA . GLU A 1 71 ? -3.948 -20.313 -0.150 1.00 96.81 71 GLU A CA 1
ATOM 605 C C . GLU A 1 71 ? -4.399 -19.391 -1.296 1.00 96.81 71 GLU A C 1
ATOM 607 O O . GLU A 1 71 ? -4.903 -18.295 -1.046 1.00 96.81 71 GLU A O 1
ATOM 612 N N . PRO A 1 72 ? -4.231 -19.785 -2.572 1.00 96.94 72 PRO A N 1
ATOM 613 C CA . PRO A 1 72 ? -4.493 -18.902 -3.712 1.00 96.94 72 PRO A CA 1
ATOM 614 C C . PRO A 1 72 ? -5.969 -18.501 -3.865 1.00 96.94 72 PRO A C 1
ATOM 616 O O . PRO A 1 72 ? -6.275 -17.560 -4.592 1.00 96.94 72 PRO A O 1
ATOM 619 N N . ASP A 1 73 ? -6.888 -19.195 -3.199 1.00 97.69 73 ASP A N 1
ATOM 620 C CA . ASP A 1 73 ? -8.329 -18.947 -3.183 1.00 97.69 73 ASP A CA 1
ATOM 621 C C . ASP A 1 73 ? -8.793 -18.143 -1.956 1.00 97.69 73 ASP A C 1
ATOM 623 O O . ASP A 1 73 ? -9.996 -17.981 -1.758 1.00 97.69 73 ASP A O 1
ATOM 627 N N . TRP A 1 74 ? -7.871 -17.606 -1.143 1.00 96.88 74 TRP A N 1
ATOM 628 C CA . TRP A 1 74 ? -8.189 -16.889 0.099 1.00 96.88 74 TRP A CA 1
ATOM 629 C C . TRP A 1 74 ? -9.258 -15.800 -0.068 1.00 96.88 74 TRP A C 1
ATOM 631 O O . TRP A 1 74 ? -10.094 -15.625 0.809 1.00 96.88 74 TRP A O 1
ATOM 641 N N . PHE A 1 75 ? -9.259 -15.099 -1.205 1.00 96.25 75 PHE A N 1
ATOM 642 C CA . PHE A 1 75 ? -10.197 -14.017 -1.517 1.00 96.25 75 PHE A CA 1
ATOM 643 C C . PHE A 1 75 ? -11.583 -14.507 -1.980 1.00 96.25 75 PHE A C 1
ATOM 645 O O . PHE A 1 75 ? -12.486 -13.695 -2.152 1.00 96.25 75 PHE A O 1
ATOM 652 N N . GLN A 1 76 ? -11.757 -15.811 -2.217 1.00 97.88 76 GLN A N 1
ATOM 653 C CA . GLN A 1 76 ? -13.022 -16.432 -2.639 1.00 97.88 76 GLN A CA 1
ATOM 654 C C . GLN A 1 76 ? -13.797 -17.045 -1.467 1.00 97.88 76 GLN A C 1
ATOM 656 O O . GLN A 1 76 ? -14.882 -17.597 -1.661 1.00 97.88 76 GLN A O 1
ATOM 661 N N . ARG A 1 77 ? -13.235 -16.998 -0.255 1.00 96.62 77 ARG A N 1
ATOM 662 C CA . ARG A 1 77 ? -13.854 -17.590 0.929 1.00 96.62 77 ARG A CA 1
ATOM 663 C C . ARG A 1 77 ? -15.129 -16.829 1.312 1.00 96.62 77 ARG A C 1
ATOM 665 O O . ARG A 1 77 ? -15.190 -15.613 1.148 1.00 96.62 77 ARG A O 1
ATOM 672 N N . PRO A 1 78 ? -16.157 -17.520 1.832 1.00 97.62 78 PRO A N 1
ATOM 673 C CA . PRO A 1 78 ? -17.436 -16.894 2.170 1.00 97.62 78 PRO A CA 1
ATOM 674 C C . PRO A 1 78 ? -17.349 -15.890 3.331 1.00 97.62 78 PRO A C 1
ATOM 676 O O . PRO A 1 78 ? -18.282 -15.121 3.529 1.00 97.62 78 PRO A O 1
ATOM 679 N N . ASP A 1 79 ? -16.258 -15.900 4.096 1.00 95.56 79 ASP A N 1
ATOM 680 C CA . ASP A 1 79 ? -15.953 -14.964 5.180 1.00 95.56 79 ASP A CA 1
ATOM 681 C C . ASP A 1 79 ? -15.121 -13.749 4.718 1.00 95.56 79 ASP A C 1
ATOM 683 O O . ASP A 1 79 ? -14.734 -12.914 5.538 1.00 95.56 79 ASP A O 1
ATOM 687 N N . MET A 1 80 ? -14.879 -13.598 3.409 1.00 97.88 80 MET A N 1
ATOM 688 C CA . MET A 1 80 ? -14.259 -12.407 2.821 1.00 97.88 80 MET A CA 1
ATOM 689 C C . MET A 1 80 ? -15.271 -11.273 2.640 1.00 97.88 80 MET A C 1
ATOM 691 O O . MET A 1 80 ? -15.797 -11.044 1.550 1.00 97.88 80 MET A O 1
ATOM 695 N N . ASN A 1 81 ? -15.519 -10.530 3.719 1.00 98.25 81 ASN A N 1
ATOM 696 C CA . ASN A 1 81 ? -16.429 -9.391 3.728 1.00 98.25 81 ASN A CA 1
ATOM 697 C C . ASN A 1 81 ? -15.655 -8.076 3.609 1.00 98.25 81 ASN A C 1
ATOM 699 O O . ASN A 1 81 ? -14.785 -7.767 4.428 1.00 98.25 81 ASN A O 1
ATOM 703 N N . GLY A 1 82 ? -15.996 -7.301 2.580 1.00 98.44 82 GLY A N 1
ATOM 704 C CA . GLY A 1 82 ? -15.380 -6.013 2.289 1.00 98.44 82 GLY A CA 1
ATOM 705 C C . GLY A 1 82 ? -16.116 -4.834 2.921 1.00 98.44 82 GLY A C 1
ATOM 706 O O . GLY A 1 82 ? -17.345 -4.784 2.919 1.00 98.44 82 GLY A O 1
ATOM 707 N N . TYR A 1 83 ? -15.357 -3.844 3.383 1.00 98.75 83 TYR A N 1
ATOM 708 C CA . TYR A 1 83 ? -15.868 -2.542 3.802 1.00 98.75 83 TYR A CA 1
ATOM 709 C C . TYR A 1 83 ? -15.046 -1.420 3.163 1.00 98.75 83 TYR A C 1
ATOM 711 O O . TYR A 1 83 ? -13.820 -1.490 3.109 1.00 98.75 83 TYR A O 1
ATOM 719 N N . VAL A 1 84 ? -15.706 -0.379 2.661 1.00 98.69 84 VAL A N 1
ATOM 720 C CA . VAL A 1 84 ? -15.052 0.711 1.919 1.00 98.69 84 VAL A CA 1
ATOM 721 C C . VAL A 1 84 ? -15.334 2.029 2.617 1.00 98.69 84 VAL A C 1
ATOM 723 O O . VAL A 1 84 ? -16.490 2.320 2.931 1.00 98.69 84 VAL A O 1
ATOM 726 N N . PHE A 1 85 ? -14.302 2.837 2.864 1.00 98.56 85 PHE A N 1
ATOM 727 C CA . PHE A 1 85 ? -14.492 4.124 3.524 1.00 98.56 85 PHE A CA 1
ATOM 728 C C . PHE A 1 85 ? -13.418 5.164 3.209 1.00 98.56 85 PHE A C 1
ATOM 730 O O . PHE A 1 85 ? -12.257 4.865 2.942 1.00 98.56 85 PHE A O 1
ATOM 737 N N . TYR A 1 86 ? -13.835 6.423 3.313 1.00 98.31 86 TYR A N 1
ATOM 738 C CA . TYR A 1 86 ? -12.951 7.578 3.408 1.00 98.31 86 TYR A CA 1
ATOM 739 C C . TYR A 1 86 ? -12.421 7.701 4.842 1.00 98.31 86 TYR A C 1
ATOM 741 O O . TYR A 1 86 ? -13.220 7.756 5.783 1.00 98.31 86 TYR A O 1
ATOM 749 N N . ILE A 1 87 ? -11.094 7.730 5.015 1.00 98.50 87 ILE A N 1
ATOM 750 C CA . ILE A 1 87 ? -10.438 7.754 6.336 1.00 98.50 87 ILE A CA 1
ATOM 751 C C . ILE A 1 87 ? -10.912 8.952 7.166 1.00 98.50 87 ILE A C 1
ATOM 753 O O . ILE A 1 87 ? -11.307 8.773 8.316 1.00 98.50 87 ILE A O 1
ATOM 757 N N . ASP A 1 88 ? -10.969 10.145 6.573 1.00 97.50 88 ASP A N 1
ATOM 758 C CA . ASP A 1 88 ? -11.431 11.382 7.214 1.00 97.50 88 ASP A CA 1
ATOM 759 C C . ASP A 1 88 ? -12.880 11.304 7.699 1.00 97.50 88 ASP A C 1
ATOM 761 O O . ASP A 1 88 ? -13.213 11.797 8.776 1.00 97.50 88 ASP A O 1
ATOM 765 N N . ARG A 1 89 ? -13.750 10.638 6.938 1.00 97.88 89 ARG A N 1
ATOM 766 C CA . ARG A 1 89 ? -15.175 10.536 7.277 1.00 97.88 89 ARG A CA 1
ATOM 767 C C . ARG A 1 89 ? -15.468 9.463 8.317 1.00 97.88 89 ARG A C 1
ATOM 769 O O . ARG A 1 89 ? -16.424 9.600 9.074 1.00 97.88 89 ARG A O 1
ATOM 776 N N . PHE A 1 90 ? -14.691 8.384 8.324 1.00 98.50 90 PHE A N 1
ATOM 777 C CA . PHE A 1 90 ? -14.943 7.228 9.181 1.00 98.50 90 PHE A CA 1
ATOM 778 C C . PHE A 1 90 ? -14.154 7.274 10.492 1.00 98.50 90 PHE A C 1
ATOM 780 O O . PHE A 1 90 ? -14.713 7.019 11.562 1.00 98.50 90 PHE A O 1
ATOM 787 N N . ALA A 1 91 ? -12.869 7.619 10.412 1.00 98.00 91 ALA A N 1
ATOM 788 C CA . ALA A 1 91 ? -11.931 7.620 11.531 1.00 98.00 91 ALA A CA 1
ATOM 789 C C . ALA A 1 91 ? -11.344 9.011 11.835 1.00 98.00 91 ALA A C 1
ATOM 791 O O . ALA A 1 91 ? -10.858 9.231 12.938 1.00 98.00 91 ALA A O 1
ATOM 792 N N . GLY A 1 92 ? -11.420 9.961 10.899 1.00 98.31 92 GLY A N 1
ATOM 793 C CA . GLY A 1 92 ? -10.806 11.287 11.005 1.00 98.31 92 GLY A CA 1
ATOM 794 C C . GLY A 1 92 ? -9.387 11.312 10.440 1.00 98.31 92 GLY A C 1
ATOM 795 O O . GLY A 1 92 ? -9.103 12.068 9.514 1.00 98.31 92 GLY A O 1
ATOM 796 N N . THR A 1 93 ? -8.506 10.460 10.954 1.00 98.50 93 THR A N 1
ATOM 797 C CA . THR A 1 93 ? -7.098 10.357 10.535 1.00 98.50 93 THR A CA 1
ATOM 798 C C . THR A 1 93 ? -6.622 8.906 10.592 1.00 98.50 93 THR A C 1
ATOM 800 O O . THR A 1 93 ? -7.281 8.042 11.176 1.00 98.50 93 THR A O 1
ATOM 803 N N . LEU A 1 94 ? -5.484 8.614 9.958 1.00 98.56 94 LEU A N 1
ATOM 804 C CA . LEU A 1 94 ? -4.922 7.260 9.891 1.00 98.56 94 LEU A CA 1
ATOM 805 C C . LEU A 1 94 ? -4.613 6.677 11.276 1.00 98.56 94 LEU A C 1
ATOM 807 O O . LEU A 1 94 ? -4.942 5.521 11.532 1.00 98.56 94 LEU A O 1
ATOM 811 N N . ASP A 1 95 ? -4.078 7.483 12.198 1.00 98.12 95 ASP A N 1
ATOM 812 C CA . ASP A 1 95 ? -3.769 7.067 13.575 1.00 98.12 95 ASP A CA 1
ATOM 813 C C . ASP A 1 95 ? -5.017 6.691 14.395 1.00 98.12 95 ASP A C 1
ATOM 815 O O . ASP A 1 95 ? -4.904 6.055 15.442 1.00 98.12 95 ASP A O 1
ATOM 819 N N . LYS A 1 96 ? -6.212 7.053 13.912 1.00 98.50 96 LYS A N 1
ATOM 820 C CA . LYS A 1 96 ? -7.512 6.738 14.522 1.00 98.50 96 LYS A CA 1
ATOM 821 C C . LYS A 1 96 ? -8.229 5.561 13.879 1.00 98.50 96 LYS A C 1
ATOM 823 O O . LYS A 1 96 ? -9.256 5.124 14.392 1.00 98.50 96 LYS A O 1
ATOM 828 N N . VAL A 1 97 ? -7.706 5.010 12.784 1.00 98.56 97 VAL A N 1
ATOM 829 C CA . VAL A 1 97 ? -8.248 3.780 12.186 1.00 98.56 97 VAL A CA 1
ATOM 830 C C . VAL A 1 97 ? -8.251 2.608 13.184 1.00 98.56 97 VAL A C 1
ATOM 832 O O . VAL A 1 97 ? -9.279 1.929 13.247 1.00 98.56 97 VAL A O 1
ATOM 835 N N . PRO A 1 98 ? -7.205 2.389 14.016 1.00 98.31 98 PRO A N 1
ATOM 836 C CA . PRO A 1 98 ? -7.217 1.344 15.042 1.00 98.31 98 PRO A CA 1
ATOM 837 C C . PRO A 1 98 ? -8.426 1.401 15.989 1.00 98.31 98 PRO A C 1
ATOM 839 O O . PRO A 1 98 ? -8.978 0.357 16.333 1.00 98.31 98 PRO A O 1
ATOM 842 N N . ASP A 1 99 ? -8.907 2.604 16.328 1.00 98.44 99 ASP A N 1
ATOM 843 C CA . ASP A 1 99 ? -10.062 2.817 17.218 1.00 98.44 99 ASP A CA 1
ATOM 844 C C . ASP A 1 99 ? -11.390 2.318 16.610 1.00 98.44 99 ASP A C 1
ATOM 846 O O . ASP A 1 99 ? -12.410 2.234 17.294 1.00 98.44 99 ASP A O 1
ATOM 850 N N . LYS A 1 100 ? -11.409 2.014 15.306 1.00 98.56 100 LYS A N 1
ATOM 851 C CA . LYS A 1 100 ? -12.581 1.507 14.576 1.00 98.56 100 LYS A CA 1
ATOM 852 C C . LYS A 1 100 ? -12.537 0.005 14.328 1.00 98.56 100 LYS A C 1
ATOM 854 O O . LYS A 1 100 ? -13.521 -0.543 13.834 1.00 98.56 100 LYS A O 1
ATOM 859 N N . LEU A 1 101 ? -11.430 -0.662 14.652 1.00 98.56 101 LEU A N 1
ATOM 860 C CA . LEU A 1 101 ? -11.252 -2.068 14.307 1.00 98.56 101 LEU A CA 1
ATOM 861 C C . LEU A 1 101 ? -12.175 -2.998 15.100 1.00 98.56 101 LEU A C 1
ATOM 863 O O . LEU A 1 101 ? -12.665 -3.955 14.515 1.00 98.56 101 LEU A O 1
ATOM 867 N N . ASP A 1 102 ? -12.494 -2.682 16.361 1.00 98.56 102 ASP A N 1
ATOM 868 C CA . ASP A 1 102 ? -13.472 -3.457 17.148 1.00 98.56 102 ASP A CA 1
ATOM 869 C C . ASP A 1 102 ? -14.848 -3.480 16.461 1.00 98.56 102 ASP A C 1
ATOM 871 O O . ASP A 1 102 ? -15.489 -4.522 16.364 1.00 98.56 102 ASP A O 1
ATOM 875 N N . TYR A 1 103 ? -15.276 -2.338 15.916 1.00 98.56 103 TYR A N 1
ATOM 876 C CA . TYR A 1 103 ? -16.531 -2.230 15.171 1.00 98.56 103 TYR A CA 1
ATOM 877 C C . TYR A 1 103 ? -16.494 -3.014 13.852 1.00 98.56 103 TYR A C 1
ATOM 879 O O . TYR A 1 103 ? -17.463 -3.681 13.496 1.00 98.56 103 TYR A O 1
ATOM 887 N N . LEU A 1 104 ? -15.383 -2.940 13.113 1.00 98.62 104 LEU A N 1
ATOM 888 C CA . LEU A 1 104 ? -15.229 -3.686 11.862 1.00 98.62 104 LEU A CA 1
ATOM 889 C C . LEU A 1 104 ? -15.205 -5.201 12.107 1.00 98.62 104 LEU A C 1
ATOM 891 O O . LEU A 1 104 ? -15.792 -5.954 11.333 1.00 98.62 104 LEU A O 1
ATOM 895 N N . GLU A 1 105 ? -14.583 -5.640 13.197 1.00 98.12 105 GLU A N 1
ATOM 896 C CA . GLU A 1 105 ? -14.553 -7.040 13.617 1.00 98.12 105 GLU A CA 1
ATOM 897 C C . GLU A 1 105 ? -15.940 -7.535 14.056 1.00 98.12 105 GLU A C 1
ATOM 899 O O . GLU A 1 105 ? -16.360 -8.610 13.632 1.00 98.12 105 GLU A O 1
ATOM 904 N N . GLU A 1 106 ? -16.702 -6.731 14.810 1.00 98.31 106 GLU A N 1
ATOM 905 C CA . GLU A 1 106 ? -18.096 -7.042 15.172 1.00 98.31 106 GLU A CA 1
ATOM 906 C C . GLU A 1 106 ? -18.988 -7.226 13.931 1.00 98.31 106 GLU A C 1
ATOM 908 O O . GLU A 1 106 ? -19.851 -8.105 13.899 1.00 98.31 106 GLU A O 1
ATOM 913 N N . LEU A 1 107 ? -18.750 -6.440 12.877 1.00 98.25 107 LEU A N 1
ATOM 914 C CA . LEU A 1 107 ? -19.423 -6.587 11.584 1.00 98.25 107 LEU A CA 1
ATOM 915 C C . LEU A 1 107 ? -18.946 -7.799 10.764 1.00 98.25 107 LEU A C 1
ATOM 917 O O . LEU A 1 107 ? -19.553 -8.109 9.736 1.00 98.25 107 LEU A O 1
ATOM 921 N N . GLY A 1 108 ? -17.872 -8.473 11.178 1.00 98.25 108 GLY A N 1
ATOM 922 C CA . GLY A 1 108 ? -17.267 -9.583 10.445 1.00 98.25 108 GLY A CA 1
ATOM 923 C C . GLY A 1 108 ? -16.499 -9.152 9.193 1.00 98.25 108 GLY A C 1
ATOM 924 O O . GLY A 1 108 ? -16.430 -9.922 8.233 1.00 98.25 108 GLY A O 1
ATOM 925 N N . ILE A 1 109 ? -15.963 -7.926 9.168 1.00 98.75 109 ILE A N 1
ATOM 926 C CA . ILE A 1 109 ? -15.152 -7.404 8.061 1.00 98.75 109 ILE A CA 1
ATOM 927 C C . ILE A 1 109 ? -13.751 -8.015 8.099 1.00 98.75 109 ILE A C 1
ATOM 929 O O . ILE A 1 109 ? -13.077 -7.990 9.122 1.00 98.75 109 ILE A O 1
ATOM 933 N N . THR A 1 110 ? -13.288 -8.500 6.949 1.00 98.56 110 THR A N 1
ATOM 934 C CA . THR A 1 110 ? -11.962 -9.123 6.758 1.00 98.56 110 THR A CA 1
ATOM 935 C C . THR A 1 110 ? -11.169 -8.462 5.626 1.00 98.56 110 THR A C 1
ATOM 937 O O . THR A 1 110 ? -10.019 -8.813 5.343 1.00 98.56 110 THR A O 1
ATOM 940 N N . TYR A 1 111 ? -11.754 -7.451 4.986 1.00 98.81 111 TYR A N 1
ATOM 941 C CA . TYR A 1 111 ? -11.125 -6.641 3.956 1.00 98.81 111 TYR A CA 1
ATOM 942 C C . TYR A 1 111 ? -11.600 -5.193 4.057 1.00 98.81 111 TYR A C 1
ATOM 944 O O . TYR A 1 111 ? -12.800 -4.928 4.105 1.00 98.81 111 TYR A O 1
ATOM 952 N N . VAL A 1 112 ? -10.667 -4.245 4.033 1.00 98.75 112 VAL A N 1
ATOM 953 C CA . VAL A 1 112 ? -10.974 -2.814 3.986 1.00 98.75 112 VAL A CA 1
ATOM 954 C C . VAL A 1 112 ? -10.347 -2.165 2.767 1.00 98.75 112 VAL A C 1
ATOM 956 O O . VAL A 1 112 ? -9.185 -2.405 2.448 1.00 98.75 112 VAL A O 1
ATOM 959 N N . HIS A 1 113 ? -11.110 -1.301 2.108 1.00 98.81 113 HIS A N 1
ATOM 960 C CA . HIS A 1 113 ? -10.601 -0.408 1.074 1.00 98.81 113 HIS A CA 1
ATOM 961 C C . HIS A 1 113 ? -10.620 1.019 1.610 1.00 98.81 113 HIS A C 1
ATOM 963 O O . HIS A 1 113 ? -11.683 1.591 1.872 1.00 98.81 113 HIS A O 1
ATOM 969 N N . PHE A 1 114 ? -9.426 1.580 1.793 1.00 98.56 114 PHE A N 1
ATOM 970 C CA . PHE A 1 114 ? -9.268 3.000 2.063 1.00 98.56 114 PHE A CA 1
ATOM 971 C C . P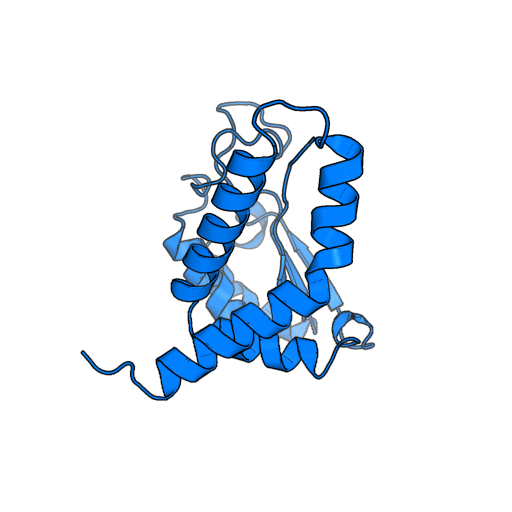HE A 1 114 ? -9.396 3.750 0.740 1.00 98.56 114 PHE A C 1
ATOM 973 O O . PHE A 1 114 ? -8.572 3.568 -0.157 1.00 98.56 114 PHE A O 1
ATOM 980 N N . MET A 1 115 ? -10.419 4.599 0.637 1.00 98.06 115 MET A N 1
ATOM 981 C CA . MET A 1 115 ? -10.547 5.549 -0.473 1.00 98.06 115 MET A CA 1
ATOM 982 C C . MET A 1 115 ? -9.273 6.414 -0.586 1.00 98.06 115 MET A C 1
ATOM 984 O O . MET A 1 115 ? -8.548 6.531 0.411 1.00 98.06 115 MET A O 1
ATOM 988 N N . PRO A 1 116 ? -8.991 7.048 -1.747 1.00 96.69 116 PRO A N 1
ATOM 989 C CA . PRO A 1 116 ? -7.680 7.617 -2.051 1.00 96.69 116 PRO A CA 1
ATOM 990 C C . PRO A 1 116 ? -7.078 8.455 -0.919 1.00 96.69 116 PRO A C 1
ATOM 992 O O . PRO A 1 116 ? -7.620 9.485 -0.515 1.00 96.69 116 PRO A O 1
ATOM 995 N N . CYS A 1 117 ? -5.932 7.997 -0.414 1.00 97.00 117 CYS A N 1
ATOM 996 C CA . CYS A 1 117 ? -5.265 8.577 0.751 1.00 97.00 117 CYS A CA 1
ATOM 997 C C . CYS A 1 117 ? -3.881 9.163 0.440 1.00 97.00 117 CYS A C 1
ATOM 999 O O . CYS A 1 117 ? -3.255 9.756 1.320 1.00 97.00 117 CYS A O 1
ATOM 1001 N N . LEU A 1 118 ? -3.397 9.000 -0.796 1.00 97.81 118 LEU A N 1
ATOM 1002 C CA . LEU A 1 118 ? -2.147 9.597 -1.269 1.00 97.81 118 LEU A CA 1
ATOM 1003 C C . LEU A 1 118 ? -2.324 11.097 -1.506 1.00 97.81 118 LEU A C 1
ATOM 1005 O O . LEU A 1 118 ? -3.446 11.585 -1.642 1.00 97.81 118 LEU A O 1
ATOM 1009 N N . LYS A 1 119 ? -1.218 11.839 -1.532 1.00 97.75 119 LYS A N 1
ATOM 1010 C CA . LYS A 1 119 ? -1.214 13.298 -1.624 1.00 97.75 119 LYS A CA 1
ATOM 1011 C C . LYS A 1 119 ? -1.890 13.766 -2.918 1.00 97.75 119 LYS A C 1
ATOM 1013 O O . LYS A 1 119 ? -1.334 13.578 -4.008 1.00 97.75 119 LYS A O 1
ATOM 1018 N N . PRO A 1 120 ? -3.068 14.409 -2.826 1.00 96.81 120 PRO A N 1
ATOM 1019 C CA . PRO A 1 120 ? -3.760 14.903 -3.998 1.00 96.81 120 PRO A CA 1
ATOM 1020 C C . PRO A 1 120 ? -3.216 16.273 -4.404 1.00 96.81 120 PRO A C 1
ATOM 1022 O O . PRO A 1 120 ? -2.505 16.946 -3.650 1.00 96.81 120 PRO A O 1
ATOM 1025 N N . ARG A 1 121 ? -3.611 16.741 -5.588 1.00 94.00 121 ARG A N 1
ATOM 1026 C CA . ARG A 1 121 ? -3.460 18.158 -5.933 1.00 94.00 121 ARG A CA 1
ATOM 1027 C C . ARG A 1 121 ? -4.205 19.060 -4.930 1.00 94.00 121 ARG A C 1
ATOM 1029 O O . ARG A 1 121 ? -5.257 18.671 -4.423 1.00 94.00 121 ARG A O 1
ATOM 1036 N N . PRO A 1 122 ? -3.735 20.297 -4.700 1.00 92.50 122 PRO A N 1
ATOM 1037 C CA . PRO A 1 122 ? -4.487 21.284 -3.936 1.00 92.50 122 PRO A CA 1
ATOM 1038 C C . PRO A 1 122 ? -5.852 21.605 -4.564 1.00 92.50 122 PRO A C 1
ATOM 1040 O O . PRO A 1 122 ? -5.989 21.667 -5.792 1.00 92.50 122 PRO A O 1
ATOM 1043 N N . GLY A 1 123 ? -6.831 21.904 -3.706 1.00 92.00 123 GLY A N 1
ATOM 1044 C CA . GLY A 1 123 ? -8.188 22.278 -4.105 1.00 92.00 123 GLY A CA 1
ATOM 1045 C C . GLY A 1 123 ? -9.054 21.070 -4.462 1.00 92.00 123 GLY A C 1
ATOM 1046 O O . GLY A 1 123 ? -8.940 20.011 -3.846 1.00 92.00 123 GLY A O 1
ATOM 1047 N N . ASP A 1 124 ? -9.938 21.248 -5.443 1.00 91.81 124 ASP A N 1
ATOM 1048 C CA . ASP A 1 124 ? -10.761 20.153 -5.952 1.00 91.81 124 ASP A CA 1
ATOM 1049 C C . ASP A 1 124 ? -9.876 19.086 -6.617 1.00 91.81 124 ASP A C 1
ATOM 1051 O O . ASP A 1 124 ? -9.065 19.384 -7.503 1.00 91.81 124 ASP A O 1
ATOM 1055 N N . SER A 1 125 ? -10.004 17.856 -6.131 1.00 92.12 125 SER A N 1
ATOM 1056 C CA . SER A 1 125 ? -9.140 16.718 -6.453 1.00 92.12 125 SER A CA 1
ATOM 1057 C C . SER A 1 125 ? -9.927 15.452 -6.779 1.00 92.12 125 SER A C 1
ATOM 1059 O O . SER A 1 125 ? -9.355 14.363 -6.741 1.00 92.12 125 SER A O 1
ATOM 1061 N N . ASP A 1 126 ? -11.222 15.589 -7.086 1.00 93.25 126 ASP A N 1
ATOM 1062 C CA . ASP A 1 126 ? -12.121 14.462 -7.365 1.00 93.25 126 ASP A CA 1
ATOM 1063 C C . ASP A 1 126 ? -12.104 13.429 -6.226 1.00 93.25 126 ASP A C 1
ATOM 1065 O O . ASP A 1 126 ? -11.801 12.255 -6.405 1.00 93.25 126 ASP A O 1
ATOM 1069 N N . GLY A 1 127 ? -12.287 13.902 -4.989 1.00 90.50 127 GLY A N 1
ATOM 1070 C CA . GLY A 1 127 ? -12.260 13.035 -3.806 1.00 90.50 127 GLY A CA 1
ATOM 1071 C C . GLY A 1 127 ? -10.917 12.335 -3.552 1.00 90.50 127 GLY A C 1
ATOM 1072 O O . GLY A 1 127 ? -10.910 11.273 -2.939 1.00 90.50 127 GLY A O 1
ATOM 1073 N N . GLY A 1 128 ? -9.803 12.909 -4.019 1.00 93.50 128 GLY A N 1
ATOM 1074 C CA . GLY A 1 128 ? -8.452 12.369 -3.844 1.00 93.50 128 GLY A CA 1
ATOM 1075 C C . GLY A 1 128 ? -7.914 11.582 -5.045 1.00 93.50 128 GLY A C 1
ATOM 1076 O O . GLY A 1 128 ? -6.731 11.252 -5.060 1.00 93.50 128 GLY A O 1
ATOM 1077 N N . TYR A 1 129 ? -8.726 11.336 -6.080 1.00 95.25 129 TYR A N 1
ATOM 1078 C CA . TYR A 1 129 ? -8.291 10.622 -7.287 1.00 95.25 129 TYR A CA 1
ATOM 1079 C C . TYR A 1 129 ? -7.317 11.428 -8.165 1.00 95.25 129 TYR A C 1
ATOM 1081 O O . TYR A 1 129 ? -6.565 10.855 -8.947 1.00 95.25 129 TYR A O 1
ATOM 1089 N N . SER A 1 130 ? -7.252 12.753 -8.018 1.00 95.62 130 SER A N 1
ATOM 1090 C CA . SER A 1 130 ? -6.222 13.578 -8.667 1.00 95.62 130 SER A CA 1
ATOM 1091 C C . SER A 1 130 ? -4.895 13.551 -7.890 1.00 95.62 130 SER A C 1
ATOM 1093 O O . SER A 1 130 ? -4.536 14.536 -7.234 1.00 95.62 130 SER A O 1
ATOM 1095 N N . VAL A 1 131 ? -4.177 12.424 -7.953 1.00 96.06 131 VAL A N 1
ATOM 1096 C CA . VAL A 1 131 ? -2.923 12.187 -7.214 1.00 96.06 131 VAL A CA 1
ATOM 1097 C C . VAL A 1 131 ? -1.783 13.062 -7.749 1.00 96.06 131 VAL A C 1
ATOM 1099 O O . VAL A 1 131 ? -1.505 13.088 -8.947 1.00 96.06 131 VAL A O 1
ATOM 1102 N N . MET A 1 132 ? -1.112 13.783 -6.848 1.00 96.06 132 MET A N 1
ATOM 1103 C CA . MET A 1 132 ? 0.054 14.623 -7.148 1.00 96.06 132 MET A CA 1
ATOM 1104 C C . MET A 1 132 ? 1.372 13.935 -6.779 1.00 96.06 132 MET A C 1
ATOM 1106 O O . MET A 1 132 ? 2.372 14.143 -7.462 1.00 96.06 132 MET A O 1
ATOM 1110 N N . ASP A 1 133 ? 1.376 13.136 -5.712 1.00 97.00 133 ASP A N 1
ATOM 1111 C CA . ASP A 1 133 ? 2.553 12.401 -5.254 1.00 97.00 133 ASP A CA 1
ATOM 1112 C C . ASP A 1 133 ? 2.141 11.015 -4.747 1.00 97.00 133 ASP A C 1
ATOM 1114 O O . ASP A 1 133 ? 1.366 10.897 -3.798 1.00 97.00 133 ASP A O 1
ATOM 1118 N N . TYR A 1 134 ? 2.657 9.965 -5.388 1.00 97.00 134 TYR A N 1
ATOM 1119 C CA . TYR A 1 134 ? 2.359 8.578 -5.017 1.00 97.00 134 TYR A CA 1
ATOM 1120 C C . TYR A 1 134 ? 3.190 8.080 -3.827 1.00 97.00 134 TYR A C 1
ATOM 1122 O O . TYR A 1 134 ? 2.958 6.977 -3.340 1.00 97.00 134 TYR A O 1
ATOM 1130 N N . THR A 1 135 ? 4.182 8.857 -3.391 1.00 96.31 135 THR A N 1
ATOM 1131 C CA . THR A 1 135 ? 5.129 8.480 -2.331 1.00 96.31 135 THR A CA 1
ATOM 1132 C C . THR A 1 135 ? 4.820 9.138 -0.989 1.00 96.31 135 THR A C 1
ATOM 1134 O O . THR A 1 135 ? 5.454 8.821 0.016 1.00 96.31 135 THR A O 1
ATOM 1137 N N . GLU A 1 136 ? 3.817 10.017 -0.959 1.00 97.69 136 GLU A N 1
ATOM 1138 C CA . GLU A 1 136 ? 3.365 10.721 0.236 1.00 97.69 136 GLU A CA 1
ATOM 1139 C C . GLU A 1 136 ? 1.867 10.489 0.474 1.00 97.69 136 GLU A C 1
ATOM 1141 O O . GLU A 1 136 ? 1.043 10.579 -0.438 1.00 97.69 136 GLU A O 1
ATOM 1146 N N . VAL A 1 137 ? 1.499 10.253 1.732 1.00 98.19 137 VAL A N 1
ATOM 1147 C CA . VAL A 1 137 ? 0.109 10.331 2.201 1.00 98.19 137 VAL A CA 1
ATOM 1148 C C . VAL A 1 137 ? -0.354 11.790 2.196 1.00 98.19 137 VAL A C 1
ATOM 1150 O O . VAL A 1 137 ? 0.441 12.707 2.403 1.00 98.19 137 VAL A O 1
ATOM 1153 N N . ASN A 1 138 ? -1.652 12.020 1.977 1.00 97.81 138 ASN A N 1
ATOM 1154 C CA . ASN A 1 138 ? -2.262 13.331 2.161 1.00 97.81 138 ASN A CA 1
ATOM 1155 C C . ASN A 1 138 ? -1.983 13.843 3.590 1.00 97.81 138 ASN A C 1
ATOM 1157 O O . ASN A 1 138 ? -2.491 13.241 4.538 1.00 97.81 138 ASN A O 1
ATOM 1161 N N . PRO A 1 139 ? -1.270 14.973 3.774 1.00 97.12 139 PRO A N 1
ATOM 1162 C CA . PRO A 1 139 ? -0.908 15.469 5.104 1.00 97.12 139 PRO A CA 1
ATOM 1163 C C . PRO A 1 139 ? -2.099 15.752 6.030 1.00 97.12 139 PRO A C 1
ATOM 1165 O O . PRO A 1 139 ? -1.924 15.826 7.242 1.00 97.12 139 PRO A O 1
ATOM 1168 N N . ALA A 1 140 ? -3.309 15.915 5.482 1.00 96.56 140 ALA A N 1
ATOM 1169 C CA . ALA A 1 140 ? -4.532 16.045 6.273 1.00 96.56 140 ALA A CA 1
ATOM 1170 C C . ALA A 1 140 ? -4.972 14.729 6.947 1.00 96.56 140 ALA A C 1
ATOM 1172 O O . ALA A 1 140 ? -5.723 14.770 7.916 1.00 96.56 140 ALA A O 1
ATOM 1173 N N . LEU A 1 141 ? -4.529 13.579 6.430 1.00 98.12 141 LEU A N 1
ATOM 1174 C CA . LEU A 1 141 ? -4.856 12.244 6.939 1.00 98.12 141 LEU A CA 1
ATOM 1175 C C . LEU A 1 141 ? -3.758 11.668 7.843 1.00 98.12 141 LEU A C 1
ATOM 1177 O O . LEU A 1 141 ? -4.055 10.793 8.655 1.00 98.12 141 LEU A O 1
ATOM 1181 N N . GLY A 1 142 ? -2.514 12.132 7.690 1.00 98.06 142 GLY A N 1
ATOM 1182 C CA . GLY A 1 142 ? -1.355 11.677 8.457 1.00 98.06 142 GLY A CA 1
ATOM 1183 C C . GLY A 1 142 ? -0.099 11.546 7.596 1.00 98.06 142 GLY A C 1
ATOM 1184 O O . GLY A 1 142 ? 0.109 12.296 6.641 1.00 98.06 142 GLY A O 1
ATOM 1185 N N . THR A 1 143 ? 0.745 10.584 7.949 1.00 98.50 143 THR A N 1
ATOM 1186 C CA . THR A 1 143 ? 2.033 10.294 7.309 1.00 98.50 143 THR A CA 1
ATOM 1187 C C . THR A 1 143 ? 2.073 8.882 6.717 1.00 98.50 143 THR A C 1
ATOM 1189 O O . THR A 1 143 ? 1.193 8.057 6.964 1.00 98.50 143 THR A O 1
ATOM 1192 N N . MET A 1 144 ? 3.132 8.568 5.959 1.00 97.94 144 MET A N 1
ATOM 1193 C CA . MET A 1 144 ? 3.394 7.191 5.513 1.00 97.94 144 MET A CA 1
ATOM 1194 C C . MET A 1 144 ? 3.528 6.215 6.691 1.00 97.94 144 MET A C 1
ATOM 1196 O O . MET A 1 144 ? 3.017 5.103 6.613 1.00 97.94 144 MET A O 1
ATOM 1200 N N . ALA A 1 145 ? 4.137 6.645 7.802 1.00 98.25 145 ALA A N 1
ATOM 1201 C CA . ALA A 1 145 ? 4.263 5.820 9.002 1.00 98.25 145 ALA A CA 1
ATOM 1202 C C . ALA A 1 145 ? 2.896 5.530 9.647 1.00 98.25 145 ALA A C 1
ATOM 1204 O O . ALA A 1 145 ? 2.665 4.420 10.119 1.00 98.25 145 ALA A O 1
ATOM 1205 N N . ASP A 1 146 ? 1.968 6.491 9.61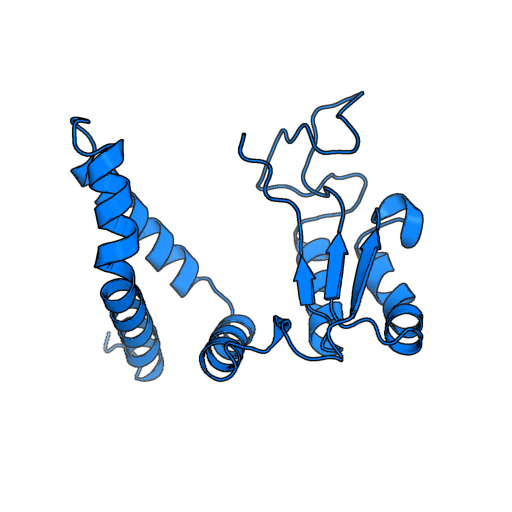7 1.00 98.50 146 ASP A N 1
ATOM 1206 C CA . ASP A 1 146 ? 0.603 6.274 10.113 1.00 98.50 146 ASP A CA 1
ATOM 1207 C C . ASP A 1 146 ? -0.164 5.288 9.220 1.00 98.50 146 ASP A C 1
ATOM 1209 O O . ASP A 1 146 ? -0.904 4.446 9.725 1.00 98.50 146 ASP A O 1
ATOM 1213 N N . LEU A 1 147 ? 0.044 5.341 7.897 1.00 98.50 147 LEU A N 1
ATOM 1214 C CA . LEU A 1 147 ? -0.529 4.364 6.966 1.00 98.50 147 LEU A CA 1
ATOM 1215 C C . LEU A 1 147 ? 0.024 2.956 7.218 1.00 98.50 147 LEU A C 1
ATOM 1217 O O . LEU A 1 147 ? -0.748 1.995 7.248 1.00 98.50 147 LEU A O 1
ATOM 1221 N N . GLU A 1 148 ? 1.335 2.826 7.423 1.00 97.81 148 GLU A N 1
ATOM 1222 C CA . GLU A 1 148 ? 1.982 1.560 7.779 1.00 97.81 148 GLU A CA 1
ATOM 1223 C C . GLU A 1 148 ? 1.440 1.007 9.104 1.00 97.81 148 GLU A C 1
ATOM 1225 O O . GLU A 1 148 ? 1.056 -0.162 9.164 1.00 97.81 148 GLU A O 1
ATOM 1230 N N . ALA A 1 149 ? 1.333 1.847 10.138 1.00 98.25 149 ALA A N 1
ATOM 1231 C CA . ALA A 1 149 ? 0.822 1.458 11.450 1.00 98.25 149 ALA A CA 1
ATOM 1232 C C . ALA A 1 149 ? -0.656 1.038 11.404 1.00 98.25 149 ALA A C 1
ATOM 1234 O O . ALA A 1 149 ? -1.014 -0.013 11.938 1.00 98.25 149 ALA A O 1
ATOM 1235 N N . ALA A 1 150 ? -1.512 1.805 10.719 1.00 98.56 150 ALA A N 1
ATOM 1236 C CA . ALA A 1 150 ? -2.918 1.453 10.526 1.00 98.56 150 ALA A CA 1
ATOM 1237 C C . ALA A 1 150 ? -3.064 0.133 9.753 1.00 98.56 150 ALA A C 1
ATOM 1239 O O . ALA A 1 150 ? -3.866 -0.727 10.116 1.00 98.56 150 ALA A O 1
ATOM 1240 N N . THR A 1 151 ? -2.247 -0.057 8.716 1.00 98.44 151 THR A N 1
ATOM 1241 C CA . THR A 1 151 ? -2.237 -1.280 7.907 1.00 98.44 151 THR A CA 1
ATOM 1242 C C . THR A 1 151 ? -1.792 -2.495 8.717 1.00 98.44 151 THR A C 1
ATOM 1244 O O . THR A 1 151 ? -2.404 -3.559 8.623 1.00 98.44 151 THR A O 1
ATOM 1247 N N . GLN A 1 152 ? -0.761 -2.339 9.546 1.00 98.19 152 GLN A N 1
ATOM 1248 C CA . GLN A 1 152 ? -0.295 -3.382 10.452 1.00 98.19 152 GLN A CA 1
ATOM 1249 C C . GLN A 1 152 ? -1.377 -3.765 11.473 1.00 98.19 152 GLN A C 1
ATOM 1251 O O . GLN A 1 152 ? -1.651 -4.952 11.635 1.00 98.19 152 GLN A O 1
ATOM 1256 N N . ALA A 1 153 ? -2.054 -2.785 12.082 1.00 98.44 153 ALA A N 1
ATOM 1257 C CA . ALA A 1 153 ? -3.147 -3.035 13.023 1.00 98.44 153 ALA A CA 1
ATOM 1258 C C . ALA A 1 153 ? -4.327 -3.789 12.376 1.00 98.44 153 ALA A C 1
ATOM 1260 O O . ALA A 1 153 ? -4.900 -4.688 12.990 1.00 98.44 153 ALA A O 1
ATOM 1261 N N . CYS A 1 154 ? -4.664 -3.478 11.117 1.00 98.56 154 CYS A N 1
ATOM 1262 C CA . CYS A 1 154 ? -5.636 -4.258 10.346 1.00 98.56 154 CYS A CA 1
ATOM 1263 C C . CYS A 1 154 ? -5.170 -5.711 10.154 1.00 98.56 154 CYS A C 1
ATOM 1265 O O . CYS A 1 154 ? -5.928 -6.645 10.420 1.00 98.56 154 CYS A O 1
ATOM 1267 N N . HIS A 1 155 ? -3.919 -5.922 9.725 1.00 98.00 155 HIS A N 1
ATOM 1268 C CA . HIS A 1 155 ? -3.389 -7.268 9.487 1.00 98.00 155 HIS A CA 1
ATOM 1269 C C . HIS A 1 155 ? -3.362 -8.132 10.751 1.00 98.00 155 HIS A C 1
ATOM 1271 O O . HIS A 1 155 ? -3.662 -9.321 10.668 1.00 98.00 155 HIS A O 1
ATOM 1277 N N . GLU A 1 156 ? -3.057 -7.550 11.913 1.00 97.25 156 GLU A N 1
ATOM 1278 C CA . GLU A 1 156 ? -3.071 -8.248 13.209 1.00 97.25 156 GLU A CA 1
ATOM 1279 C C . GLU A 1 156 ? -4.455 -8.799 13.581 1.00 97.25 156 GLU A C 1
ATOM 1281 O O . GLU A 1 156 ? -4.547 -9.762 14.340 1.00 97.25 156 GLU A O 1
ATOM 1286 N N . ARG A 1 157 ? -5.522 -8.246 12.995 1.00 97.38 157 ARG A N 1
ATOM 1287 C CA . ARG A 1 157 ? -6.907 -8.719 13.141 1.00 97.38 157 ARG A CA 1
ATOM 1288 C C . ARG A 1 157 ? -7.413 -9.527 11.945 1.00 97.38 157 ARG A C 1
ATOM 1290 O O . ARG A 1 157 ? -8.608 -9.753 11.807 1.00 97.38 157 ARG A O 1
ATOM 1297 N N . GLY A 1 158 ? -6.523 -9.939 11.043 1.00 96.62 158 GLY A N 1
ATOM 1298 C CA . GLY A 1 158 ? -6.899 -10.680 9.837 1.00 96.62 158 GLY A CA 1
ATOM 1299 C C . GLY A 1 158 ? -7.603 -9.835 8.769 1.00 96.62 158 GLY A C 1
ATOM 1300 O O . GLY A 1 158 ? -8.140 -10.391 7.813 1.00 96.62 158 GLY A O 1
ATOM 1301 N N . ILE A 1 159 ? -7.574 -8.503 8.884 1.00 98.56 159 ILE A N 1
ATOM 1302 C CA . ILE A 1 159 ? -8.202 -7.584 7.932 1.00 98.56 159 ILE A CA 1
ATOM 1303 C C . ILE A 1 159 ? -7.186 -7.199 6.854 1.00 98.56 159 ILE A C 1
ATOM 1305 O O . ILE A 1 159 ? -6.165 -6.573 7.133 1.00 98.56 159 ILE A O 1
ATOM 1309 N N . SER A 1 160 ? -7.462 -7.539 5.595 1.00 98.44 160 SER A N 1
ATOM 1310 C CA . SER A 1 160 ? -6.623 -7.126 4.463 1.00 98.44 160 SER A CA 1
ATOM 1311 C C . SER A 1 160 ? -6.904 -5.679 4.056 1.00 98.44 160 SER A C 1
ATOM 1313 O O . SER A 1 160 ? -8.055 -5.320 3.833 1.00 98.44 160 SER A O 1
ATOM 1315 N N . VAL A 1 161 ? -5.858 -4.863 3.911 1.00 98.50 161 VAL A N 1
ATOM 1316 C CA . VAL A 1 161 ? -5.977 -3.466 3.460 1.00 98.50 161 VAL A CA 1
ATOM 1317 C C . VAL A 1 161 ? -5.769 -3.348 1.953 1.00 98.50 161 VAL A C 1
ATOM 1319 O O . VAL A 1 161 ? -4.844 -3.940 1.394 1.00 98.50 161 VAL A O 1
ATOM 1322 N N . CYS A 1 162 ? -6.618 -2.551 1.313 1.00 98.38 162 CYS A N 1
ATOM 1323 C CA . CYS A 1 162 ? -6.533 -2.145 -0.081 1.00 98.38 162 CYS A CA 1
ATOM 1324 C C . CYS A 1 162 ? -6.545 -0.618 -0.200 1.00 98.38 162 CYS A C 1
ATOM 1326 O O . CYS A 1 162 ? -7.245 0.064 0.551 1.00 98.38 162 CYS A O 1
ATOM 1328 N N . ILE A 1 163 ? -5.790 -0.107 -1.170 1.00 97.69 163 ILE A N 1
ATOM 1329 C CA . ILE A 1 163 ? -5.768 1.299 -1.573 1.00 97.69 163 ILE A CA 1
ATOM 1330 C C . ILE A 1 163 ? -5.868 1.392 -3.096 1.00 97.69 163 ILE A C 1
ATOM 1332 O O . ILE A 1 163 ? -5.495 0.458 -3.811 1.00 97.69 163 ILE A O 1
ATOM 1336 N N . ASP A 1 164 ? -6.322 2.536 -3.595 1.00 96.88 164 ASP A N 1
ATOM 1337 C CA . ASP A 1 164 ? -6.334 2.821 -5.026 1.00 96.88 164 ASP A CA 1
ATOM 1338 C C . ASP A 1 164 ? -4.910 2.985 -5.590 1.00 96.88 164 ASP A C 1
ATOM 1340 O O . ASP A 1 164 ? -4.071 3.697 -5.036 1.00 96.88 164 ASP A O 1
ATOM 1344 N N . LEU A 1 165 ? -4.666 2.387 -6.759 1.00 96.06 165 LEU A N 1
ATOM 1345 C CA . LEU A 1 165 ? -3.563 2.750 -7.647 1.00 96.06 165 LEU A CA 1
ATOM 1346 C C . LEU A 1 165 ? -4.163 3.499 -8.839 1.00 96.06 165 LEU A C 1
ATOM 1348 O O . LEU A 1 165 ? -4.777 2.886 -9.708 1.00 96.06 165 LEU A O 1
ATOM 1352 N N . VAL A 1 166 ? -4.020 4.822 -8.874 1.00 94.31 166 VAL A N 1
ATOM 1353 C CA . VAL A 1 166 ? -4.590 5.663 -9.938 1.00 94.31 166 VAL A CA 1
ATOM 1354 C C . VAL A 1 166 ? -3.571 5.782 -11.073 1.00 94.31 166 VAL A C 1
ATOM 1356 O O . VAL A 1 166 ? -2.577 6.470 -10.920 1.00 94.31 166 VAL A O 1
ATOM 1359 N N . LEU A 1 167 ? -3.749 5.068 -12.188 1.00 93.56 167 LEU A N 1
ATOM 1360 C CA . LEU A 1 167 ? -2.694 4.893 -13.208 1.00 93.56 167 LEU A CA 1
ATOM 1361 C C . LEU A 1 167 ? -3.107 5.215 -14.656 1.00 93.56 167 LEU A C 1
ATOM 1363 O O . LEU A 1 167 ? -2.400 4.818 -15.584 1.00 93.56 167 LEU A O 1
ATOM 1367 N N . ASN A 1 168 ? -4.253 5.875 -14.849 1.00 87.38 168 ASN A N 1
ATOM 1368 C CA . ASN A 1 168 ? -4.782 6.223 -16.175 1.00 87.38 168 ASN A CA 1
ATOM 1369 C C . ASN A 1 168 ? -4.267 7.567 -16.698 1.00 87.38 168 ASN A C 1
ATOM 1371 O O . ASN A 1 168 ? -4.188 8.518 -15.892 1.00 87.38 168 ASN A O 1
#

Radius of gyration: 19.14 Å; chains: 1; bounding box: 51×44×48 Å

Foldseek 3Di:
DDDDPVNVVLVVVLVVVCVVCVCVVVVVLCVVPVPPPCSVVVVVVVSVVSVVCSVVDDPVVVVVVVVCVVVVCPCVDPLAAEDEDACCVPQNALLRLLVCVVVCVVVSHQEYEHEAFAAADPDDGPSNLRHPDPQFGHVSRHTPVSNVVSQVSSVVVNHHYHYDDNDD